Protein AF-A0A952VDZ7-F1 (afdb_monomer_lite)

Radius of gyration: 36.63 Å; chains: 1; bounding box: 72×40×92 Å

Sequence (136 aa):
MYLFIFQSIGTQELILIGIFALIFLGPRKLPEYARKIGKMMAEFRGTADEFRSTWEKEIDFEEESKALTLGSIEDEIEKPVSRETGIDENAAMETPAILPVDDERLEELRAEADRQETANREDDAVEEASDKRNWL

Structure (mmCIF, N/CA/C/O backbone):
data_AF-A0A952VDZ7-F1
#
_entry.id   AF-A0A952VDZ7-F1
#
loop_
_atom_site.group_PDB
_atom_site.id
_atom_site.type_symbol
_atom_site.label_atom_id
_atom_site.label_alt_id
_atom_site.label_comp_id
_atom_site.label_asym_id
_atom_site.label_entity_id
_atom_site.label_seq_id
_atom_site.pdbx_PDB_ins_code
_atom_site.Cartn_x
_atom_site.Cartn_y
_atom_site.Cartn_z
_atom_site.occupancy
_atom_site.B_iso_or_equiv
_atom_site.auth_seq_id
_atom_site.auth_comp_id
_atom_site.auth_asym_id
_atom_site.auth_atom_id
_atom_site.pdbx_PDB_model_num
ATOM 1 N N . MET A 1 1 ? 18.684 -27.578 -8.861 1.00 67.56 1 MET A N 1
ATOM 2 C CA . MET A 1 1 ? 19.263 -26.304 -9.344 1.00 67.56 1 MET A CA 1
ATOM 3 C C . MET A 1 1 ? 18.450 -25.079 -8.909 1.00 67.56 1 MET A C 1
ATOM 5 O O . MET A 1 1 ? 19.059 -24.136 -8.437 1.00 67.56 1 MET A O 1
ATOM 9 N N . TYR A 1 2 ? 17.109 -25.087 -8.956 1.00 69.75 2 TYR A N 1
ATOM 10 C CA . TYR A 1 2 ? 16.292 -23.911 -8.579 1.00 69.75 2 TYR A CA 1
ATOM 11 C C . TYR A 1 2 ? 16.098 -23.666 -7.070 1.00 69.75 2 TYR A C 1
ATOM 13 O O . TYR A 1 2 ? 15.776 -22.556 -6.663 1.00 69.75 2 TYR A O 1
ATOM 21 N N . LEU A 1 3 ? 16.328 -24.673 -6.226 1.00 71.25 3 LEU A N 1
ATOM 22 C CA . LEU A 1 3 ? 16.087 -24.581 -4.779 1.00 71.25 3 LEU A CA 1
ATOM 23 C C . LEU A 1 3 ? 17.107 -23.687 -4.041 1.00 71.25 3 LEU A C 1
ATOM 25 O O . LEU A 1 3 ? 16.799 -23.142 -2.987 1.00 71.25 3 LEU A O 1
ATOM 29 N N . PHE A 1 4 ? 18.289 -23.468 -4.631 1.00 67.06 4 PHE A N 1
ATOM 30 C CA . PHE A 1 4 ? 19.313 -22.571 -4.079 1.00 67.06 4 PHE A CA 1
ATOM 31 C C . PHE A 1 4 ? 18.903 -21.088 -4.165 1.00 67.06 4 PHE A C 1
ATOM 33 O O . PHE A 1 4 ? 19.300 -20.283 -3.331 1.00 67.06 4 PHE A O 1
ATOM 40 N N . ILE A 1 5 ? 18.038 -20.739 -5.124 1.00 70.06 5 ILE A N 1
ATOM 41 C CA . ILE A 1 5 ? 17.662 -19.351 -5.431 1.00 70.06 5 ILE A CA 1
ATOM 42 C C . ILE A 1 5 ? 16.851 -18.724 -4.288 1.00 70.06 5 ILE A C 1
ATOM 44 O O . ILE A 1 5 ? 17.000 -17.541 -4.021 1.00 70.06 5 ILE A O 1
ATOM 48 N N . PHE A 1 6 ? 16.028 -19.509 -3.582 1.00 69.00 6 PHE A N 1
ATOM 49 C CA . PHE A 1 6 ? 15.215 -19.014 -2.462 1.00 69.00 6 PHE A CA 1
ATOM 50 C C . PHE A 1 6 ? 15.963 -18.986 -1.119 1.00 69.00 6 PHE A C 1
ATOM 52 O O . PHE A 1 6 ? 15.672 -18.138 -0.283 1.00 69.00 6 PHE A O 1
ATOM 59 N N . GLN A 1 7 ? 16.926 -19.889 -0.901 1.00 73.31 7 GLN A N 1
ATOM 60 C CA . GLN A 1 7 ? 17.746 -19.930 0.324 1.00 73.31 7 GLN A CA 1
ATOM 61 C C . GLN A 1 7 ? 18.867 -18.882 0.323 1.00 73.31 7 GLN A C 1
ATOM 63 O O . GLN A 1 7 ? 19.340 -18.482 1.382 1.00 73.31 7 GLN A O 1
ATOM 68 N N . SER A 1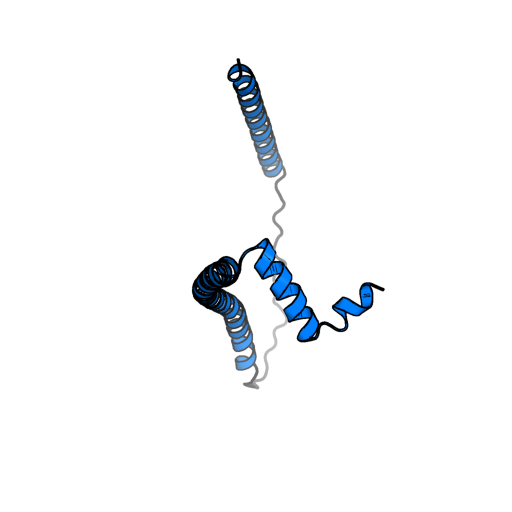 8 ? 19.268 -18.418 -0.858 1.00 72.62 8 SER A N 1
ATOM 69 C CA . SER A 1 8 ? 20.237 -17.341 -1.047 1.00 72.62 8 SER A CA 1
ATOM 70 C C . SER A 1 8 ? 19.582 -16.123 -1.696 1.00 72.62 8 SER A C 1
ATOM 72 O O . SER A 1 8 ? 20.178 -15.529 -2.583 1.00 72.62 8 SER A O 1
ATOM 74 N N . ILE A 1 9 ? 18.359 -15.744 -1.283 1.00 82.50 9 ILE A N 1
ATOM 75 C CA . ILE A 1 9 ? 17.817 -14.420 -1.633 1.00 82.50 9 ILE A CA 1
ATOM 76 C C . ILE A 1 9 ? 18.703 -13.377 -0.952 1.00 82.50 9 ILE A C 1
ATOM 78 O O . ILE A 1 9 ? 18.539 -13.026 0.216 1.00 82.50 9 ILE A O 1
ATOM 82 N N . GLY A 1 10 ? 19.706 -12.933 -1.692 1.00 88.75 10 GLY A N 1
ATOM 83 C CA . GLY A 1 10 ? 20.503 -11.775 -1.385 1.00 88.75 10 GLY A CA 1
ATOM 84 C C . GLY A 1 10 ? 19.898 -10.533 -2.023 1.00 88.75 10 GLY A C 1
ATOM 85 O O . GLY A 1 10 ? 18.863 -10.540 -2.700 1.00 88.75 10 GLY A O 1
ATOM 86 N N . THR A 1 11 ? 20.597 -9.423 -1.825 1.00 91.00 11 THR A N 1
ATOM 87 C CA . THR A 1 11 ? 20.296 -8.157 -2.497 1.00 91.00 11 THR A CA 1
ATOM 88 C C . THR A 1 11 ? 20.350 -8.290 -4.019 1.00 91.00 11 THR A C 1
ATOM 90 O O . THR A 1 11 ? 19.566 -7.643 -4.710 1.00 91.00 11 THR A O 1
ATOM 93 N N . GLN A 1 12 ? 21.226 -9.145 -4.554 1.00 90.31 12 GLN A N 1
ATOM 94 C CA . GLN A 1 12 ? 21.400 -9.331 -5.994 1.00 90.31 12 GLN A CA 1
ATOM 95 C C . GLN A 1 12 ? 20.186 -9.999 -6.655 1.00 90.31 12 GLN A C 1
ATOM 97 O O . GLN A 1 12 ? 19.721 -9.533 -7.697 1.00 90.31 12 GLN A O 1
ATOM 102 N N . GLU A 1 13 ? 19.629 -11.041 -6.043 1.00 89.38 13 GLU A N 1
ATOM 103 C CA . GLU A 1 13 ? 18.431 -11.735 -6.521 1.00 89.38 13 GLU A CA 1
ATOM 104 C C . GLU A 1 13 ? 17.208 -10.812 -6.472 1.00 89.38 13 GLU A C 1
ATOM 106 O O . GLU A 1 13 ? 16.416 -10.778 -7.417 1.00 89.38 13 GLU A O 1
ATOM 111 N N . LEU A 1 14 ? 17.084 -10.011 -5.407 1.00 91.50 14 LEU A N 1
ATOM 112 C CA . LEU A 1 14 ? 16.007 -9.030 -5.255 1.00 91.50 14 LEU A CA 1
ATOM 113 C C . LEU A 1 14 ? 16.084 -7.956 -6.350 1.00 91.50 14 LEU A C 1
ATOM 115 O O . LEU A 1 14 ? 15.064 -7.621 -6.951 1.00 91.50 14 LEU A O 1
ATOM 119 N N . ILE A 1 15 ? 17.287 -7.471 -6.682 1.00 93.56 15 ILE A N 1
ATOM 120 C CA . ILE A 1 15 ? 17.494 -6.552 -7.812 1.00 93.56 15 ILE A CA 1
ATOM 121 C C . ILE A 1 15 ? 17.092 -7.214 -9.136 1.00 93.56 15 ILE A C 1
ATOM 123 O O . ILE A 1 15 ? 16.394 -6.586 -9.931 1.00 93.56 15 ILE A O 1
ATOM 127 N N . LEU A 1 16 ? 17.480 -8.473 -9.373 1.00 93.62 16 LEU A N 1
ATOM 128 C CA . LEU A 1 16 ? 17.144 -9.193 -10.606 1.00 93.62 16 LEU A CA 1
ATOM 129 C C . LEU A 1 16 ? 15.622 -9.328 -10.782 1.00 93.62 16 LEU A C 1
ATOM 131 O O . LEU A 1 16 ? 15.079 -8.971 -11.830 1.00 93.62 16 LEU A O 1
ATOM 135 N N . ILE A 1 17 ? 14.920 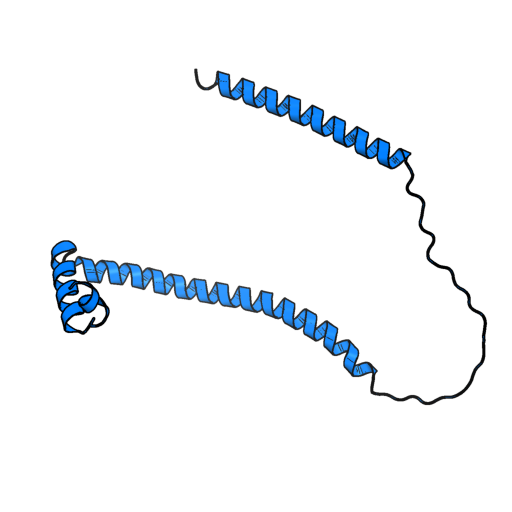-9.784 -9.742 1.00 92.50 17 ILE A N 1
ATOM 136 C CA . ILE A 1 17 ? 13.452 -9.868 -9.724 1.00 92.50 17 ILE A CA 1
ATOM 137 C C . ILE A 1 17 ? 12.811 -8.483 -9.827 1.00 92.50 17 ILE A C 1
ATOM 139 O O . ILE A 1 17 ? 11.809 -8.328 -10.523 1.00 92.50 17 ILE A O 1
ATOM 143 N N . GLY A 1 18 ? 13.412 -7.468 -9.205 1.00 93.62 18 GLY A N 1
ATOM 144 C CA . GLY A 1 18 ? 13.002 -6.076 -9.328 1.00 93.62 18 GLY A CA 1
ATOM 145 C C . GLY A 1 18 ? 13.031 -5.610 -10.779 1.00 93.62 18 GLY A C 1
ATOM 146 O O . GLY A 1 18 ? 12.040 -5.078 -11.261 1.00 93.62 18 GLY A O 1
ATOM 147 N N . ILE A 1 19 ? 14.110 -5.879 -11.516 1.00 95.62 19 ILE A N 1
ATOM 148 C CA . ILE A 1 19 ? 14.219 -5.544 -12.943 1.00 95.62 19 ILE A CA 1
ATOM 149 C C . ILE A 1 19 ? 13.138 -6.258 -13.759 1.00 95.62 19 ILE A C 1
ATOM 151 O O . ILE A 1 19 ? 12.459 -5.609 -14.555 1.00 95.62 19 ILE A O 1
ATOM 155 N N . PHE A 1 20 ? 12.916 -7.558 -13.539 1.00 95.19 20 PHE A N 1
ATOM 156 C CA . PHE A 1 20 ? 11.824 -8.275 -14.204 1.00 95.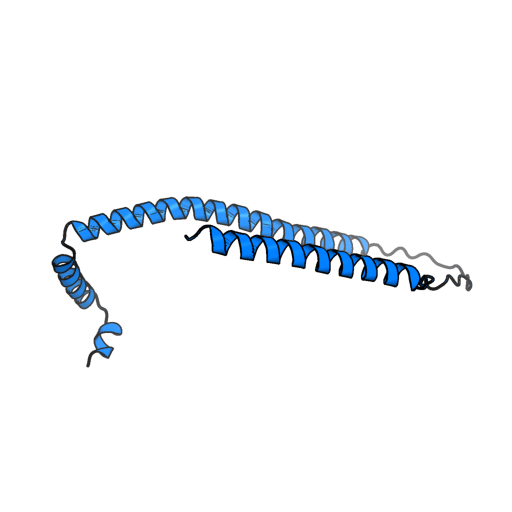19 20 PHE A CA 1
ATOM 157 C C . PHE A 1 20 ? 10.464 -7.637 -13.900 1.00 95.19 20 PHE A C 1
ATOM 159 O O . PHE A 1 20 ? 9.710 -7.326 -14.822 1.00 95.19 20 PHE A O 1
ATOM 166 N N . ALA A 1 21 ? 10.166 -7.354 -12.634 1.00 94.44 21 ALA A N 1
ATOM 167 C CA . ALA A 1 21 ? 8.927 -6.695 -12.238 1.00 94.44 21 ALA A CA 1
ATOM 168 C C . ALA A 1 21 ? 8.791 -5.291 -12.856 1.00 94.44 21 ALA A C 1
ATOM 170 O O . ALA A 1 21 ? 7.705 -4.912 -13.289 1.00 94.44 21 ALA A O 1
ATOM 171 N N . LEU A 1 22 ? 9.885 -4.532 -12.969 1.00 94.81 22 LEU A N 1
ATOM 172 C CA . LEU A 1 22 ? 9.910 -3.227 -13.633 1.00 94.81 22 LEU A CA 1
ATOM 173 C C . LEU A 1 22 ? 9.650 -3.339 -15.140 1.00 94.81 22 LEU A C 1
ATOM 175 O O . LEU A 1 22 ? 9.045 -2.431 -15.694 1.00 94.81 22 LEU A O 1
ATOM 179 N N . ILE A 1 23 ? 10.063 -4.419 -15.803 1.00 95.94 23 ILE A N 1
ATOM 180 C CA . ILE A 1 23 ? 9.788 -4.637 -17.232 1.00 95.94 23 ILE A CA 1
ATOM 181 C C . ILE A 1 23 ? 8.331 -5.061 -17.446 1.00 95.94 23 ILE A C 1
ATOM 183 O O . ILE A 1 23 ? 7.643 -4.484 -18.284 1.00 95.94 23 ILE A O 1
ATOM 187 N N . PHE A 1 24 ? 7.848 -6.040 -16.679 1.00 95.75 24 PHE A N 1
ATOM 188 C CA . PHE A 1 24 ? 6.489 -6.568 -16.828 1.00 95.75 24 PHE A CA 1
ATOM 189 C C . PHE A 1 24 ? 5.419 -5.577 -16.363 1.00 95.75 24 PHE A C 1
ATOM 191 O O . PHE A 1 24 ? 4.415 -5.369 -17.043 1.00 95.75 24 PHE A O 1
ATOM 198 N N . LEU A 1 25 ? 5.620 -4.964 -15.195 1.00 94.12 25 LEU A N 1
ATOM 199 C CA . LEU A 1 25 ? 4.656 -4.041 -14.605 1.00 94.12 25 LEU A CA 1
ATOM 200 C C . LEU A 1 25 ? 4.918 -2.596 -15.043 1.00 94.12 25 LEU A C 1
ATOM 202 O O . LEU A 1 25 ? 3.975 -1.844 -15.286 1.00 94.12 25 LEU A O 1
ATOM 206 N N . GLY A 1 26 ? 6.186 -2.206 -15.174 1.00 94.50 26 GLY A N 1
ATOM 207 C CA . GLY A 1 26 ? 6.611 -0.844 -15.501 1.00 94.50 26 GLY A CA 1
ATOM 208 C C . GLY A 1 26 ? 7.193 -0.096 -14.288 1.00 94.50 26 GLY A C 1
ATOM 209 O O . GLY A 1 26 ? 6.617 -0.158 -13.195 1.00 94.50 26 GLY A O 1
ATOM 210 N N . PRO A 1 27 ? 8.254 0.723 -14.462 1.00 93.62 27 PRO A N 1
ATOM 211 C CA . PRO A 1 27 ? 8.898 1.468 -13.372 1.00 93.62 27 PRO A CA 1
ATOM 212 C C . PRO A 1 27 ? 8.017 2.529 -12.724 1.00 93.62 27 PRO A C 1
ATOM 214 O O . PRO A 1 27 ? 8.249 2.919 -11.585 1.00 93.62 27 PRO A O 1
ATOM 217 N N . ARG A 1 28 ? 6.981 2.988 -13.430 1.00 94.38 28 ARG A N 1
ATOM 218 C CA . ARG A 1 28 ? 6.001 3.933 -12.883 1.00 94.38 28 ARG A CA 1
ATOM 219 C C . ARG A 1 28 ? 4.887 3.225 -12.117 1.00 94.38 28 ARG A C 1
ATOM 221 O O . ARG A 1 28 ? 4.366 3.790 -11.164 1.00 94.38 28 ARG A O 1
ATOM 228 N N . LYS A 1 29 ? 4.552 1.988 -12.500 1.00 94.19 29 LYS A N 1
ATOM 229 C CA . LYS A 1 29 ? 3.424 1.256 -11.922 1.00 94.19 29 LYS A CA 1
ATOM 230 C C . LYS A 1 29 ? 3.758 0.646 -10.566 1.00 94.19 29 LYS A C 1
ATOM 232 O O . LYS A 1 29 ? 2.949 0.759 -9.656 1.00 94.19 29 LYS A O 1
ATOM 237 N N . LEU A 1 30 ? 4.947 0.059 -10.395 1.00 93.75 30 LEU A N 1
ATOM 238 C CA . LEU A 1 30 ? 5.392 -0.475 -9.097 1.00 93.75 30 LEU A CA 1
ATOM 239 C C . LEU A 1 30 ? 5.239 0.531 -7.933 1.00 93.75 30 LEU A C 1
ATOM 241 O O . LEU A 1 30 ? 4.558 0.200 -6.960 1.00 93.75 30 LEU A O 1
ATOM 245 N N . PRO A 1 31 ? 5.785 1.763 -8.011 1.00 92.06 31 PRO A N 1
ATOM 246 C CA . PRO A 1 31 ? 5.625 2.745 -6.940 1.00 92.06 31 PRO A CA 1
ATOM 247 C C . PRO A 1 31 ? 4.183 3.248 -6.811 1.00 92.06 31 PRO A C 1
ATOM 249 O O . PRO A 1 31 ? 3.750 3.580 -5.711 1.00 92.06 31 PRO A O 1
ATOM 252 N N . GLU A 1 32 ? 3.415 3.292 -7.900 1.00 94.69 32 GLU A N 1
ATOM 253 C CA . GLU A 1 32 ? 1.998 3.654 -7.853 1.00 94.69 32 GLU A CA 1
ATOM 254 C C . GLU A 1 32 ? 1.171 2.619 -7.072 1.00 94.69 32 GLU A C 1
ATOM 256 O O . GLU A 1 32 ? 0.398 2.992 -6.188 1.00 94.69 32 GLU A O 1
ATOM 261 N N . TYR A 1 33 ? 1.368 1.322 -7.336 1.00 94.69 33 TYR A N 1
ATOM 262 C CA . TYR A 1 33 ? 0.722 0.241 -6.587 1.00 94.69 33 TYR A CA 1
ATOM 263 C C . TYR A 1 33 ? 1.183 0.209 -5.130 1.00 94.69 33 TYR A C 1
ATOM 265 O O . TYR A 1 33 ? 0.346 0.096 -4.239 1.00 94.69 33 TYR A O 1
ATOM 273 N N . ALA A 1 34 ? 2.481 0.395 -4.869 1.00 95.00 34 ALA A N 1
ATOM 274 C CA . ALA A 1 34 ? 2.999 0.484 -3.507 1.00 95.00 34 ALA A CA 1
ATOM 275 C C . ALA A 1 34 ? 2.368 1.650 -2.727 1.00 95.00 34 ALA A C 1
ATOM 277 O O . ALA A 1 34 ? 1.993 1.476 -1.573 1.00 95.00 34 ALA A O 1
ATOM 278 N N . ARG A 1 35 ? 2.173 2.819 -3.356 1.00 96.12 35 ARG A N 1
ATOM 279 C CA . ARG A 1 35 ? 1.465 3.954 -2.735 1.00 96.12 35 ARG A CA 1
ATOM 280 C C . ARG A 1 35 ? 0.001 3.636 -2.434 1.00 96.12 35 ARG A C 1
ATOM 282 O O . ARG A 1 35 ? -0.480 4.012 -1.370 1.00 96.12 35 ARG A O 1
ATOM 289 N N . LYS A 1 36 ? -0.701 2.945 -3.338 1.00 96.44 36 LYS A N 1
ATOM 290 C CA . LYS A 1 36 ? -2.099 2.520 -3.132 1.00 96.44 36 LYS A CA 1
ATOM 291 C C . LYS A 1 36 ? -2.218 1.534 -1.969 1.00 96.44 36 LYS A C 1
ATOM 293 O O . LYS A 1 36 ? -3.029 1.754 -1.076 1.00 96.44 36 LYS A O 1
ATOM 298 N N . ILE A 1 37 ? -1.367 0.507 -1.947 1.00 96.81 37 ILE A N 1
ATOM 299 C CA . ILE A 1 37 ? -1.304 -0.471 -0.852 1.00 96.81 37 ILE A CA 1
ATOM 300 C C . ILE A 1 37 ? -0.914 0.222 0.454 1.00 96.81 37 ILE A C 1
ATOM 302 O O . ILE A 1 37 ? -1.535 -0.024 1.476 1.00 96.81 37 ILE A O 1
ATOM 306 N N . GLY A 1 38 ? 0.063 1.131 0.428 1.00 95.88 38 GLY A N 1
ATOM 307 C CA . GLY A 1 38 ? 0.490 1.885 1.605 1.00 95.88 38 GLY A CA 1
ATOM 308 C C . GLY A 1 38 ? -0.618 2.766 2.178 1.00 95.88 38 GLY A C 1
ATOM 309 O O . GLY A 1 38 ? -0.807 2.789 3.390 1.00 95.88 38 GLY A O 1
ATOM 310 N N . LYS A 1 39 ? -1.396 3.436 1.320 1.00 96.19 39 LYS A N 1
ATOM 311 C CA . LYS A 1 39 ? -2.570 4.206 1.746 1.00 96.19 39 LYS A CA 1
ATOM 312 C C . LYS A 1 39 ? -3.631 3.301 2.379 1.00 96.19 39 LYS A C 1
ATOM 314 O O . LYS A 1 39 ? -4.087 3.598 3.476 1.00 96.19 39 LYS A O 1
ATOM 319 N N . MET A 1 40 ? -3.946 2.173 1.738 1.00 96.62 40 MET A N 1
ATOM 320 C CA . MET A 1 40 ? -4.869 1.175 2.289 1.00 96.62 40 MET A CA 1
ATOM 321 C C . MET A 1 40 ? -4.379 0.636 3.638 1.00 96.62 40 MET A C 1
ATOM 323 O O . MET A 1 40 ? -5.168 0.489 4.560 1.00 96.62 40 MET A O 1
ATOM 327 N N . MET A 1 41 ? -3.075 0.392 3.783 1.00 96.56 41 MET A N 1
ATOM 328 C CA . MET A 1 41 ? -2.486 -0.092 5.031 1.00 96.56 41 MET A CA 1
ATOM 329 C C . MET A 1 41 ? -2.516 0.968 6.138 1.00 96.56 41 MET A C 1
ATOM 331 O O . MET A 1 41 ? -2.695 0.624 7.301 1.00 96.56 41 MET A O 1
ATOM 335 N N . ALA A 1 42 ? -2.355 2.248 5.792 1.00 95.44 42 ALA A N 1
ATOM 336 C CA . ALA A 1 42 ? -2.455 3.358 6.736 1.00 95.44 42 ALA A CA 1
ATOM 337 C C . ALA A 1 42 ? -3.892 3.544 7.246 1.00 95.44 42 ALA A C 1
ATOM 339 O O . ALA A 1 42 ? -4.098 3.697 8.447 1.00 95.44 42 ALA A O 1
ATOM 340 N N . GLU A 1 43 ? -4.879 3.473 6.351 1.00 95.06 43 GLU A N 1
ATOM 341 C CA . GLU A 1 43 ? -6.303 3.508 6.710 1.00 95.06 43 GLU A CA 1
ATOM 342 C C . GLU A 1 43 ? -6.686 2.272 7.539 1.00 95.06 43 GLU A C 1
ATOM 344 O O . GLU A 1 43 ? -7.265 2.404 8.614 1.00 95.06 43 GLU A O 1
ATOM 349 N N . PHE A 1 44 ? -6.249 1.081 7.114 1.00 96.25 44 PHE A N 1
ATOM 350 C CA . PHE A 1 44 ? -6.455 -0.164 7.852 1.00 96.25 44 PHE A CA 1
ATOM 351 C C . PHE A 1 44 ? -5.818 -0.131 9.241 1.00 96.25 44 PHE A C 1
ATOM 353 O O . PHE A 1 44 ? -6.404 -0.657 10.176 1.00 96.25 44 PHE A O 1
ATOM 360 N N . ARG A 1 45 ? -4.640 0.486 9.410 1.00 94.38 45 ARG A N 1
ATOM 361 C CA . ARG A 1 45 ? -3.990 0.629 10.721 1.00 94.38 45 ARG A CA 1
ATOM 362 C C . ARG A 1 45 ? -4.873 1.407 11.696 1.00 94.38 45 ARG A C 1
ATOM 364 O O . ARG A 1 45 ? -5.031 0.951 12.820 1.00 94.38 45 ARG A O 1
ATOM 371 N N . GLY A 1 46 ? -5.459 2.523 11.256 1.00 93.75 46 GLY A N 1
ATOM 372 C CA . GLY A 1 46 ? -6.363 3.328 12.081 1.00 93.75 46 GLY A CA 1
ATOM 373 C C . GLY A 1 46 ? -7.595 2.538 12.522 1.00 93.75 46 GLY A C 1
ATOM 374 O O . GLY A 1 46 ? -7.872 2.442 13.713 1.00 93.75 46 GLY A O 1
ATOM 375 N N . THR A 1 47 ? -8.270 1.874 11.581 1.00 93.50 47 THR A N 1
ATOM 376 C CA . THR A 1 47 ? -9.428 1.026 11.905 1.00 93.50 47 THR A CA 1
ATOM 377 C C . THR A 1 47 ? -9.031 -0.187 12.758 1.00 93.50 47 THR A C 1
ATOM 379 O O . THR A 1 47 ? -9.753 -0.574 13.668 1.00 93.50 47 THR A O 1
ATOM 382 N N . ALA A 1 48 ? -7.859 -0.782 12.517 1.00 92.19 48 ALA A N 1
ATOM 383 C CA . ALA A 1 48 ? -7.333 -1.885 13.319 1.00 92.19 48 ALA A CA 1
ATOM 384 C C . ALA A 1 48 ? -7.046 -1.473 14.767 1.00 92.19 48 ALA A C 1
ATOM 386 O O . ALA A 1 48 ? -7.223 -2.290 15.667 1.00 92.19 48 ALA A O 1
ATOM 387 N N . ASP A 1 49 ? -6.615 -0.234 15.005 1.00 91.75 49 ASP A N 1
ATOM 388 C CA . ASP A 1 49 ? -6.391 0.285 16.355 1.00 91.75 49 ASP A CA 1
ATOM 389 C C . ASP A 1 49 ? -7.728 0.535 17.088 1.00 91.75 49 ASP A C 1
ATOM 391 O O . ASP A 1 49 ? -7.836 0.232 18.277 1.00 91.75 49 ASP A O 1
ATOM 395 N N . GLU A 1 50 ? -8.781 0.960 16.382 1.00 88.19 50 GLU A N 1
ATOM 396 C CA . GLU A 1 50 ? -10.151 1.012 16.925 1.00 88.19 50 GLU A CA 1
ATOM 397 C C . GLU A 1 50 ? -10.691 -0.388 17.255 1.00 88.19 50 GLU A C 1
ATOM 399 O O . GLU A 1 50 ? -11.221 -0.597 18.347 1.00 88.19 50 GLU A O 1
ATOM 404 N N . PHE A 1 51 ? -10.493 -1.372 16.367 1.00 89.31 51 PHE A N 1
ATOM 405 C CA . PHE A 1 51 ? -10.860 -2.765 16.639 1.00 89.31 51 PHE A CA 1
ATOM 406 C C . PHE A 1 51 ? -10.124 -3.311 17.861 1.00 89.31 51 PHE A C 1
ATOM 408 O O . PHE A 1 51 ? -10.766 -3.897 18.725 1.00 89.31 51 PHE A O 1
ATOM 415 N N . ARG A 1 52 ? -8.810 -3.074 17.983 1.00 87.56 52 ARG A N 1
ATOM 416 C CA . ARG A 1 52 ? -8.056 -3.445 19.190 1.00 87.56 52 ARG A CA 1
ATOM 417 C C . ARG A 1 52 ? -8.647 -2.806 20.439 1.00 87.56 52 ARG A C 1
ATOM 419 O O . ARG A 1 52 ? -8.828 -3.509 21.417 1.00 87.56 52 ARG A O 1
ATOM 426 N N . SER A 1 53 ? -9.005 -1.521 20.403 1.00 86.38 53 SER A N 1
ATOM 427 C CA . SER A 1 53 ? -9.608 -0.851 21.563 1.00 86.38 53 SER A CA 1
ATOM 428 C C . SER A 1 53 ? -10.955 -1.453 21.967 1.00 86.38 53 SER A C 1
ATOM 430 O O . SER A 1 53 ? -11.239 -1.539 23.158 1.00 86.38 53 SER A O 1
ATOM 432 N N . THR A 1 54 ? -11.789 -1.851 21.007 1.00 84.38 54 THR A N 1
ATOM 433 C CA . THR A 1 54 ? -13.067 -2.519 21.293 1.00 84.38 54 THR A CA 1
ATOM 434 C C . THR A 1 54 ? -12.852 -3.932 21.825 1.00 84.38 54 THR A C 1
ATOM 436 O O . THR A 1 54 ? -13.517 -4.331 22.770 1.00 84.38 54 THR A O 1
ATOM 439 N N . TRP A 1 55 ? -11.896 -4.670 21.262 1.00 81.94 55 TRP A N 1
ATOM 440 C CA . TRP A 1 55 ? -11.572 -6.025 21.709 1.00 81.94 55 TRP A CA 1
ATOM 441 C C . TRP A 1 55 ? -10.951 -6.033 23.106 1.00 81.94 55 TRP A C 1
ATOM 443 O O . TRP A 1 55 ? -11.322 -6.866 23.917 1.00 81.94 55 TRP A O 1
ATOM 453 N N . GLU A 1 56 ? -10.052 -5.093 23.405 1.00 77.94 56 GLU A N 1
ATOM 454 C CA . GLU A 1 56 ? -9.469 -4.934 24.740 1.00 77.94 56 GLU A CA 1
ATOM 455 C C . GLU A 1 56 ? -10.552 -4.588 25.762 1.00 77.94 56 GLU A C 1
ATOM 457 O O . GLU A 1 56 ? -10.582 -5.190 26.820 1.00 77.94 56 GLU A O 1
ATOM 462 N N . LYS A 1 57 ? -11.494 -3.693 25.427 1.00 74.75 57 LYS A N 1
ATOM 463 C CA . LYS A 1 57 ? -12.632 -3.385 26.308 1.00 74.75 57 LYS A CA 1
ATOM 464 C C . LYS A 1 57 ? -13.480 -4.622 26.595 1.00 74.75 57 LYS A C 1
ATOM 466 O O . LYS A 1 57 ? -13.837 -4.839 27.741 1.00 74.75 57 LYS A O 1
ATOM 471 N N . GLU A 1 58 ? -13.788 -5.431 25.583 1.00 62.88 58 GLU A N 1
ATOM 472 C 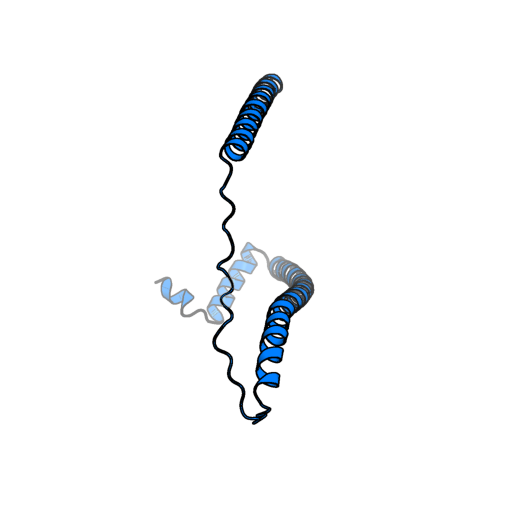CA . GLU A 1 58 ? -14.613 -6.634 25.758 1.00 62.88 58 GLU A CA 1
ATOM 473 C C . GLU A 1 58 ? -13.887 -7.740 26.547 1.00 62.88 58 GLU A C 1
ATOM 475 O O . GLU A 1 58 ? -14.502 -8.427 27.358 1.00 62.88 58 GLU A O 1
ATOM 480 N N . ILE A 1 59 ? -12.574 -7.894 26.347 1.00 67.31 59 ILE A N 1
ATOM 481 C CA . ILE A 1 59 ? -11.747 -8.858 27.091 1.00 67.31 59 ILE A CA 1
ATOM 482 C C . ILE A 1 59 ? -11.529 -8.385 28.538 1.00 67.31 59 ILE A C 1
ATOM 484 O O . ILE A 1 59 ? -11.590 -9.202 29.454 1.00 67.31 59 ILE A O 1
ATOM 488 N N . ASP A 1 60 ? -11.352 -7.081 28.763 1.00 59.56 60 ASP A N 1
ATOM 489 C CA . ASP A 1 60 ? -11.246 -6.487 30.102 1.00 59.56 60 ASP A CA 1
ATOM 490 C C . ASP A 1 60 ? -12.567 -6.638 30.879 1.00 59.56 60 ASP A C 1
ATOM 492 O O . ASP A 1 60 ? -12.542 -6.919 32.067 1.00 59.56 60 ASP A O 1
ATOM 496 N N . PHE A 1 61 ? -13.740 -6.624 30.227 1.00 56.16 61 PHE A N 1
ATOM 497 C CA . PHE A 1 61 ? -15.001 -6.993 30.896 1.00 56.16 61 PHE A CA 1
ATOM 498 C C . PHE A 1 61 ? -15.047 -8.474 31.335 1.00 56.16 61 PHE A C 1
ATOM 500 O O . PHE A 1 61 ? -15.638 -8.792 32.375 1.00 56.16 61 PHE A O 1
ATOM 507 N N . GLU A 1 62 ? -14.414 -9.398 30.605 1.00 58.19 62 GLU A N 1
ATOM 508 C CA . GLU A 1 62 ? -14.264 -10.798 31.044 1.00 58.19 62 GLU A CA 1
ATOM 509 C C . GLU A 1 62 ? -13.229 -10.967 32.170 1.00 58.19 62 GLU A C 1
ATOM 511 O O . GLU A 1 62 ? -13.355 -11.887 32.984 1.00 58.19 62 GLU A O 1
ATOM 516 N N . GLU A 1 63 ? -12.210 -10.106 32.236 1.00 57.66 63 GLU A N 1
ATOM 517 C CA . GLU A 1 63 ? -11.179 -10.137 33.280 1.00 57.66 63 GLU A CA 1
ATOM 518 C C . GLU A 1 63 ? -11.632 -9.404 34.557 1.00 57.66 63 GLU A C 1
ATOM 520 O O . GLU A 1 63 ? -11.472 -9.940 35.655 1.00 57.66 63 GLU A O 1
ATOM 525 N N . GLU A 1 64 ? -12.314 -8.261 34.439 1.00 54.53 64 GLU A N 1
ATOM 526 C CA . GLU A 1 64 ? -12.910 -7.495 35.541 1.00 54.53 64 GLU A CA 1
ATOM 527 C C . GLU A 1 64 ? -14.075 -8.260 36.188 1.00 54.53 64 GLU A C 1
ATOM 529 O O . GLU A 1 64 ? -14.166 -8.322 37.414 1.00 54.53 64 GLU A O 1
ATOM 534 N N . SER A 1 65 ? -14.920 -8.950 35.411 1.00 56.31 65 SER A N 1
ATOM 535 C CA . SER A 1 65 ? -15.965 -9.821 35.981 1.00 56.31 65 SER A CA 1
ATOM 536 C C . SER A 1 65 ? -15.384 -10.999 36.774 1.00 56.31 65 SER A C 1
ATOM 538 O O . SER A 1 65 ? -15.956 -11.401 37.792 1.00 56.31 65 SER A O 1
ATOM 540 N N . LYS A 1 66 ? -14.209 -11.513 36.389 1.00 58.50 66 LYS A N 1
ATOM 541 C CA . LYS A 1 66 ? -13.472 -12.513 37.177 1.00 58.50 66 LYS A CA 1
ATOM 542 C C . LYS A 1 66 ? -12.794 -11.885 38.394 1.00 58.50 66 LYS A C 1
ATOM 544 O O . LYS A 1 66 ? -12.900 -12.449 39.479 1.00 58.50 66 LYS A O 1
ATOM 549 N N . ALA A 1 67 ? -12.172 -10.716 38.265 1.00 57.72 67 ALA A N 1
ATOM 550 C CA . ALA A 1 67 ? -11.516 -10.022 39.374 1.00 57.72 67 ALA A CA 1
ATOM 551 C C . ALA A 1 67 ? -12.509 -9.572 40.462 1.00 57.72 67 ALA A C 1
ATOM 553 O O . ALA A 1 67 ? -12.212 -9.700 41.647 1.00 57.72 67 ALA A O 1
ATOM 554 N N . LEU A 1 68 ? -13.713 -9.130 40.087 1.00 58.28 68 LEU A N 1
ATOM 555 C CA . LEU A 1 68 ? -14.788 -8.788 41.025 1.00 58.28 68 LEU A CA 1
ATOM 556 C C . LEU A 1 68 ? -15.394 -10.030 41.702 1.00 58.28 68 LEU A C 1
ATOM 558 O O . LEU A 1 68 ? -15.795 -9.960 42.864 1.00 58.28 68 LEU A O 1
ATOM 562 N N . THR A 1 69 ? -15.415 -11.176 41.012 1.00 56.47 69 THR A N 1
ATOM 563 C CA . THR A 1 69 ? -15.902 -12.451 41.573 1.00 56.47 69 THR A CA 1
ATOM 564 C C . THR A 1 69 ? -14.866 -13.119 42.492 1.00 56.47 69 THR A C 1
ATOM 566 O O . THR A 1 69 ? -15.247 -13.747 43.476 1.00 56.47 69 THR A O 1
ATOM 569 N N . LEU A 1 70 ? -13.564 -12.964 42.218 1.00 58.12 70 LEU A N 1
ATOM 570 C CA . LEU A 1 70 ? -12.474 -13.482 43.060 1.00 58.12 70 LEU A CA 1
ATOM 571 C C . LEU A 1 70 ? -12.116 -12.547 44.228 1.00 58.12 70 LEU A C 1
ATOM 573 O O . LEU A 1 70 ? -11.821 -13.022 45.318 1.00 58.12 70 LEU A O 1
ATOM 577 N N . GLY A 1 71 ? -12.197 -11.226 44.047 1.00 54.66 71 GLY A N 1
ATOM 578 C CA . GLY A 1 71 ? -11.848 -10.254 45.089 1.00 54.66 71 GLY A CA 1
ATOM 579 C C . GLY A 1 71 ? -12.785 -10.248 46.302 1.00 54.66 71 GLY A C 1
ATOM 580 O O . GLY A 1 71 ? -12.367 -9.848 47.381 1.00 54.66 71 GLY A O 1
ATOM 581 N N . SER A 1 72 ? -14.029 -10.725 46.163 1.00 54.19 72 SER A N 1
ATOM 582 C CA . SER A 1 72 ? -14.979 -10.795 47.289 1.00 54.19 72 SER A CA 1
ATOM 583 C C . SER A 1 72 ? -14.804 -12.021 48.193 1.00 54.19 72 SER A C 1
ATOM 585 O O . SER A 1 72 ? -15.416 -12.058 49.255 1.00 54.19 72 SER A O 1
ATOM 587 N N . ILE A 1 73 ? -14.014 -13.031 47.803 1.00 59.62 73 ILE A N 1
ATOM 588 C CA . ILE A 1 73 ? -13.884 -14.279 48.581 1.00 59.62 73 ILE A CA 1
ATOM 589 C C . ILE A 1 73 ? -12.672 -14.228 49.528 1.00 59.62 73 ILE A C 1
ATOM 591 O O . ILE A 1 73 ? -12.730 -14.782 50.625 1.00 59.62 73 ILE A O 1
ATOM 595 N N . GLU A 1 74 ? -11.603 -13.519 49.162 1.00 57.31 74 GLU A N 1
ATOM 596 C CA . GLU A 1 74 ? -10.376 -13.459 49.968 1.00 57.31 74 GLU A CA 1
ATOM 597 C C . GLU A 1 74 ? -10.465 -12.511 51.185 1.00 57.31 74 GLU A C 1
ATOM 599 O O . GLU A 1 74 ? -9.842 -12.787 52.211 1.00 57.31 74 GLU A O 1
ATOM 604 N N . ASP A 1 75 ? -11.265 -11.437 51.128 1.00 54.00 75 ASP A N 1
ATOM 605 C CA . ASP A 1 75 ? -11.336 -10.425 52.204 1.00 54.00 75 ASP A CA 1
ATOM 606 C C . ASP A 1 75 ? -12.163 -10.863 53.437 1.00 54.00 75 ASP A C 1
ATOM 608 O O . ASP A 1 75 ? -12.091 -10.230 54.496 1.00 54.00 75 ASP A O 1
ATOM 612 N N . GLU A 1 76 ? -12.926 -11.961 53.353 1.00 55.69 76 GLU A N 1
ATOM 613 C CA . GLU A 1 76 ? -13.786 -12.437 54.453 1.00 55.69 76 GLU A CA 1
ATOM 614 C C . GLU A 1 76 ? -13.152 -13.564 55.301 1.00 55.69 76 GLU A C 1
ATOM 616 O O . GLU A 1 76 ? -13.655 -13.897 56.375 1.00 55.69 76 GLU A O 1
ATOM 621 N N . ILE A 1 77 ? -11.997 -14.113 54.896 1.00 55.81 77 ILE A N 1
ATOM 622 C CA . ILE A 1 77 ? -11.361 -15.255 55.586 1.00 55.81 77 ILE A CA 1
ATOM 623 C C . ILE A 1 77 ? -10.441 -14.822 56.755 1.00 55.81 77 ILE A C 1
ATOM 625 O O . ILE A 1 77 ? -10.119 -15.634 57.624 1.00 55.81 77 ILE A O 1
ATOM 629 N N . GLU A 1 78 ? -10.055 -13.546 56.874 1.00 52.47 78 GLU A N 1
ATOM 630 C CA . GLU A 1 78 ? -8.964 -13.140 57.784 1.00 52.47 78 GLU A CA 1
ATOM 631 C C . GLU A 1 78 ? -9.368 -12.610 59.181 1.00 52.47 78 GLU A C 1
ATOM 633 O O . GLU A 1 78 ? -8.525 -12.087 59.915 1.00 52.47 78 GLU A O 1
ATOM 638 N N . LYS A 1 79 ? -10.624 -12.763 59.629 1.00 45.91 79 LYS A N 1
ATOM 639 C CA . LYS A 1 79 ? -11.012 -12.385 61.009 1.00 45.91 79 LYS A CA 1
ATOM 640 C C . LYS A 1 79 ? -11.436 -13.585 61.859 1.00 45.91 79 LYS A C 1
ATOM 642 O O . LYS A 1 79 ? -12.610 -13.951 61.859 1.00 45.91 79 LYS A O 1
ATOM 647 N N . PRO A 1 80 ? -10.523 -14.167 62.662 1.00 47.84 80 PRO A N 1
ATOM 648 C CA . PRO A 1 80 ? -10.881 -15.223 63.598 1.00 47.84 80 PRO A CA 1
ATOM 649 C C . PRO A 1 80 ? -11.680 -14.641 64.773 1.00 47.84 80 PRO A C 1
ATOM 651 O O . PRO A 1 80 ? -11.121 -14.019 65.678 1.00 47.84 80 PRO A O 1
ATOM 654 N N . VAL A 1 81 ? -12.996 -14.865 64.791 1.00 46.16 81 VAL A N 1
ATOM 655 C CA . VAL A 1 81 ? -13.821 -14.689 65.994 1.00 46.16 81 VAL A CA 1
ATOM 656 C C . VAL A 1 81 ? -13.989 -16.047 66.666 1.00 46.16 81 VAL A C 1
ATOM 658 O O . VAL A 1 81 ? -14.848 -16.850 66.316 1.00 46.16 81 VAL A O 1
ATOM 661 N N . SER A 1 82 ? -13.148 -16.287 67.670 1.00 52.25 82 SER A N 1
ATOM 662 C CA . SER A 1 82 ? -13.417 -17.266 68.720 1.00 52.25 82 SER A CA 1
ATOM 663 C C . SER A 1 82 ? -14.607 -16.802 69.560 1.00 52.25 82 SER A C 1
ATOM 665 O O . SER A 1 82 ? -14.507 -15.772 70.233 1.00 52.25 82 SER A O 1
ATOM 667 N N . ARG A 1 83 ? -15.696 -17.580 69.588 1.00 40.12 83 ARG A N 1
ATOM 668 C CA . ARG A 1 83 ? -16.595 -17.649 70.752 1.00 40.12 83 ARG A CA 1
ATOM 669 C C . ARG A 1 83 ? -17.458 -18.918 70.745 1.00 40.12 83 ARG A C 1
ATOM 671 O O . ARG A 1 83 ? -18.413 -19.055 69.997 1.00 40.12 83 ARG A O 1
ATOM 678 N N . GLU A 1 84 ? -16.994 -19.846 71.571 1.00 45.75 84 GLU A N 1
ATOM 679 C CA . GLU A 1 84 ? -17.690 -20.839 72.394 1.00 45.75 84 GLU A CA 1
ATOM 680 C C . GLU A 1 84 ? -19.216 -21.087 72.277 1.00 45.75 84 GLU A C 1
ATOM 682 O O . GLU A 1 84 ? -20.044 -20.193 72.412 1.00 45.75 84 GLU A O 1
ATOM 687 N N . THR A 1 85 ? -19.523 -22.396 72.293 1.00 38.06 85 THR A N 1
ATOM 688 C CA . THR A 1 85 ? -20.640 -23.082 72.984 1.00 38.06 85 THR A CA 1
ATOM 689 C C . THR A 1 85 ? -22.075 -22.890 72.492 1.00 38.06 85 THR A C 1
ATOM 691 O O . THR A 1 85 ? -22.645 -21.812 72.580 1.00 38.06 85 THR A O 1
ATOM 694 N N . GLY A 1 86 ? -22.724 -24.009 72.158 1.00 34.94 86 GLY A N 1
ATOM 695 C CA . GLY A 1 86 ? -24.182 -24.095 72.114 1.00 34.94 86 GLY A CA 1
ATOM 696 C C . GLY A 1 86 ? -24.667 -25.282 71.296 1.00 34.94 86 GLY A C 1
ATOM 697 O O . GLY A 1 86 ? -24.551 -25.286 70.082 1.00 34.94 86 GLY A O 1
ATOM 698 N N . ILE A 1 87 ? -25.171 -26.294 71.986 1.00 45.62 87 ILE A N 1
ATOM 699 C CA . ILE A 1 87 ? -25.808 -27.500 71.453 1.00 45.62 87 ILE A CA 1
ATOM 700 C C . ILE A 1 87 ? -27.136 -27.101 70.788 1.00 45.62 87 ILE A C 1
ATOM 702 O O . ILE A 1 87 ? -27.906 -26.405 71.440 1.00 45.62 87 ILE A O 1
ATOM 706 N N . ASP A 1 88 ? -27.437 -27.577 69.575 1.00 38.66 88 ASP A N 1
ATOM 707 C CA . ASP A 1 88 ? -28.718 -28.267 69.358 1.00 38.66 88 ASP A CA 1
ATOM 708 C C . ASP A 1 88 ? -28.686 -29.188 68.129 1.00 38.66 88 ASP A C 1
ATOM 710 O O . ASP A 1 88 ? -28.486 -28.785 66.983 1.00 38.66 88 ASP A O 1
ATOM 714 N N . GLU A 1 89 ? -28.862 -30.467 68.423 1.00 53.19 89 GLU A N 1
ATOM 715 C CA . GLU A 1 89 ? -29.030 -31.577 67.504 1.00 53.19 89 GLU A CA 1
ATOM 716 C C . GLU A 1 89 ? -30.529 -31.656 67.207 1.00 53.19 89 GLU A C 1
ATOM 718 O O . GLU A 1 89 ? -31.227 -32.336 67.941 1.00 53.19 89 GLU A O 1
ATOM 723 N N . ASN A 1 90 ? -31.050 -30.904 66.226 1.00 51.91 90 ASN A N 1
ATOM 724 C CA . ASN A 1 90 ? -32.339 -31.148 65.545 1.00 51.91 90 ASN A CA 1
ATOM 725 C C . ASN A 1 90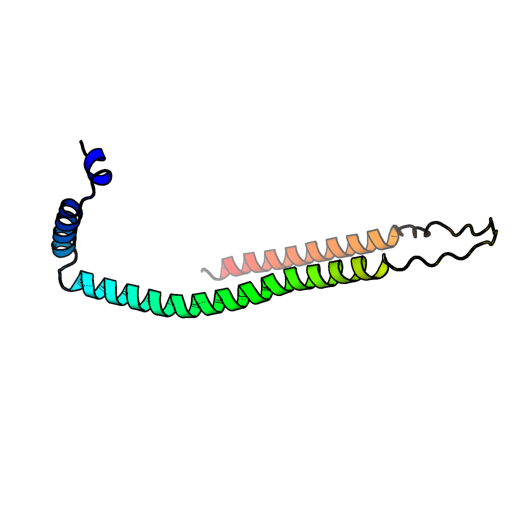 ? -32.703 -29.983 64.603 1.00 51.91 90 ASN A C 1
ATOM 727 O O . ASN A 1 90 ? -33.324 -29.007 65.011 1.00 51.91 90 ASN A O 1
ATOM 731 N N . ALA A 1 91 ? -32.388 -30.112 63.314 1.00 45.69 91 ALA A N 1
ATOM 732 C CA . ALA A 1 91 ? -33.094 -29.392 62.251 1.00 45.69 91 ALA A CA 1
ATOM 733 C C . ALA A 1 91 ? -32.934 -30.159 60.934 1.00 45.69 91 ALA A C 1
ATOM 735 O O . ALA A 1 91 ? -32.171 -29.787 60.045 1.00 45.69 91 ALA A O 1
ATOM 736 N N . ALA A 1 92 ? -33.641 -31.284 60.834 1.00 54.66 92 ALA A N 1
ATOM 737 C CA . ALA A 1 92 ? -33.936 -31.890 59.547 1.00 54.66 92 ALA A CA 1
ATOM 738 C C . ALA A 1 92 ? -34.734 -30.884 58.705 1.00 54.66 92 ALA A C 1
ATOM 740 O O . ALA A 1 92 ? -35.829 -30.498 59.104 1.00 54.66 92 ALA A O 1
ATOM 741 N N . MET A 1 93 ? -34.202 -30.471 57.554 1.00 51.56 93 MET A N 1
ATOM 742 C CA . MET A 1 9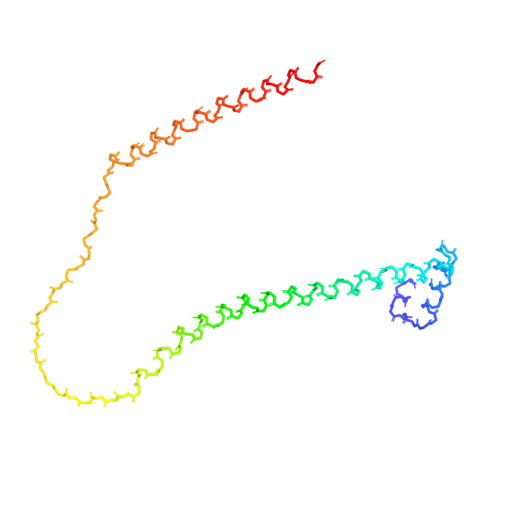3 ? -34.975 -29.786 56.516 1.00 51.56 93 MET A CA 1
ATOM 743 C C . MET A 1 93 ? -34.594 -30.338 55.138 1.00 51.56 93 MET A C 1
ATOM 745 O O . MET A 1 93 ? -33.619 -29.942 54.511 1.00 51.56 93 MET A O 1
ATOM 749 N N . GLU A 1 94 ? -35.347 -31.379 54.789 1.00 54.25 94 GLU A N 1
ATOM 750 C CA . GLU A 1 94 ? -36.051 -31.608 53.524 1.00 54.25 94 GLU A CA 1
ATOM 751 C C . GLU A 1 94 ? -35.332 -31.257 52.212 1.00 54.25 94 GLU A C 1
ATOM 753 O O . GLU A 1 94 ? -35.199 -30.110 51.792 1.00 54.25 94 GLU A O 1
ATOM 758 N N . THR A 1 95 ? -34.946 -32.324 51.510 1.00 56.44 95 THR A N 1
ATOM 759 C CA . THR A 1 95 ? -34.586 -32.335 50.091 1.00 56.44 95 THR A CA 1
ATOM 760 C C . THR A 1 95 ? -35.702 -31.679 49.262 1.00 56.44 95 THR A C 1
ATOM 762 O O . THR A 1 95 ? -36.870 -32.005 49.484 1.00 56.44 95 THR A O 1
ATOM 765 N N . PRO A 1 96 ? -35.393 -30.779 48.307 1.00 63.41 96 PRO A N 1
ATOM 766 C CA . PRO A 1 96 ? -36.415 -30.097 47.520 1.00 63.41 96 PRO A CA 1
ATOM 767 C C . PRO A 1 96 ? -37.297 -31.109 46.777 1.00 63.41 96 PRO A C 1
ATOM 769 O O . PRO A 1 96 ? -36.799 -31.991 46.076 1.00 63.41 96 PRO A O 1
ATOM 772 N N . ALA A 1 97 ? -38.613 -30.976 46.952 1.00 68.12 97 ALA A N 1
ATOM 773 C CA . ALA A 1 97 ? -39.611 -31.807 46.296 1.00 68.12 97 ALA A CA 1
ATOM 774 C C . ALA A 1 97 ? -39.537 -31.617 44.773 1.00 68.12 97 ALA A C 1
ATOM 776 O O . ALA A 1 97 ? -39.806 -30.536 44.249 1.00 68.12 97 ALA A O 1
ATOM 777 N N . ILE A 1 98 ? -39.166 -32.681 44.062 1.00 64.56 98 ILE A N 1
ATOM 778 C CA . ILE A 1 98 ? -39.218 -32.731 42.602 1.00 64.56 98 ILE A CA 1
ATOM 779 C C . ILE A 1 98 ? -40.699 -32.818 42.222 1.00 64.56 98 ILE A C 1
ATOM 781 O O . ILE A 1 98 ? -41.358 -33.813 42.527 1.00 64.56 98 ILE A O 1
ATOM 785 N N . LEU A 1 99 ? -41.232 -31.769 41.593 1.00 69.12 99 LEU A N 1
ATOM 786 C CA . LEU A 1 99 ? -42.583 -31.792 41.033 1.00 69.12 99 LEU A CA 1
ATOM 787 C C . LEU A 1 99 ? -42.620 -32.828 39.894 1.00 69.12 99 LEU A C 1
ATOM 789 O O . LEU A 1 99 ? -41.770 -32.753 39.000 1.00 69.12 99 LEU A O 1
ATOM 793 N N . PRO A 1 100 ? -43.543 -33.807 39.920 1.00 66.50 100 PRO A N 1
ATOM 794 C CA . PRO A 1 100 ? -43.680 -34.762 38.830 1.00 66.50 100 PRO A CA 1
ATOM 795 C C . PRO A 1 100 ? -44.075 -34.022 37.549 1.00 66.50 100 PRO A C 1
ATOM 797 O O . PRO A 1 100 ? -44.881 -33.096 37.573 1.00 66.50 100 PRO A O 1
ATOM 800 N N . VAL A 1 101 ? -43.455 -34.405 36.435 1.00 66.19 101 VAL A N 1
ATOM 801 C CA . VAL A 1 101 ? -43.779 -33.864 35.114 1.00 66.19 101 VAL A CA 1
ATOM 802 C C . VAL A 1 101 ? -45.121 -34.454 34.686 1.00 66.19 101 VAL A C 1
ATOM 804 O O . VAL A 1 101 ? -45.228 -35.667 34.542 1.00 66.19 101 VAL A O 1
ATOM 807 N N . ASP A 1 102 ? -46.129 -33.601 34.509 1.00 72.62 102 ASP A N 1
ATOM 808 C CA . ASP A 1 102 ? -47.457 -34.009 34.049 1.00 72.62 102 ASP A CA 1
ATOM 809 C C . ASP A 1 102 ? -47.413 -34.386 32.559 1.00 72.62 102 ASP A C 1
ATOM 811 O O . ASP A 1 102 ? -47.155 -33.539 31.697 1.00 72.62 102 ASP A O 1
ATOM 815 N N . ASP A 1 103 ? -47.683 -35.658 32.254 1.00 70.69 103 ASP A N 1
ATOM 816 C CA . ASP A 1 103 ? -47.644 -36.213 30.894 1.00 70.69 103 ASP A CA 1
ATOM 817 C C . ASP A 1 103 ? -48.606 -35.494 29.924 1.00 70.69 103 ASP A C 1
ATOM 819 O O . ASP A 1 103 ? -48.306 -35.358 28.738 1.00 70.69 103 ASP A O 1
ATOM 823 N N . GLU A 1 104 ? -49.712 -34.935 30.427 1.00 72.69 104 GLU A N 1
ATOM 824 C CA . GLU A 1 104 ? -50.691 -34.189 29.620 1.00 72.69 104 GLU A CA 1
ATOM 825 C C . GLU A 1 104 ? -50.094 -32.914 28.999 1.00 72.69 104 GLU A C 1
ATOM 827 O O . GLU A 1 104 ? -50.333 -32.615 27.828 1.00 72.69 104 GLU A O 1
ATOM 832 N N . ARG A 1 105 ? -49.244 -32.186 29.739 1.00 69.69 105 ARG A N 1
ATOM 833 C CA . ARG A 1 105 ? -48.564 -30.988 29.209 1.00 69.69 105 ARG A CA 1
ATOM 834 C C . ARG A 1 105 ? -47.535 -31.345 28.144 1.00 69.69 105 ARG A C 1
ATOM 836 O O . ARG A 1 105 ? -47.278 -30.554 27.240 1.00 69.69 105 ARG A O 1
ATOM 843 N N . LEU A 1 106 ? -46.917 -32.518 28.264 1.00 71.75 106 LEU A N 1
ATOM 844 C CA . LEU A 1 106 ? -45.946 -33.006 27.293 1.00 71.75 106 LEU A CA 1
ATOM 845 C C . LEU A 1 106 ? -46.630 -33.380 25.974 1.00 71.75 106 LEU A C 1
ATOM 847 O O . LEU A 1 106 ? -46.074 -33.133 24.903 1.00 71.75 106 LEU A O 1
ATOM 851 N N . GLU A 1 107 ? -47.827 -33.955 26.049 1.00 77.94 107 GLU A N 1
ATOM 852 C CA . GLU A 1 107 ? -48.620 -34.330 24.880 1.00 77.94 107 GLU A CA 1
ATOM 853 C C . GLU A 1 107 ? -49.176 -33.097 24.152 1.00 77.94 107 GLU A C 1
ATOM 855 O O . GLU A 1 107 ? -49.100 -33.026 22.926 1.00 77.94 107 GLU A O 1
ATOM 860 N N . GLU A 1 108 ? -49.607 -32.070 24.890 1.00 76.94 108 GLU A N 1
ATOM 861 C CA . GLU A 1 108 ? -50.049 -30.789 24.321 1.00 76.94 108 GLU A CA 1
ATOM 862 C C . GLU A 1 108 ? -48.920 -30.069 23.560 1.00 76.94 108 GLU A C 1
ATOM 864 O O . GLU A 1 108 ? -49.121 -29.597 22.441 1.00 76.94 108 GLU A O 1
ATOM 869 N N . LEU A 1 109 ? -47.698 -30.068 24.108 1.00 77.94 109 LEU A N 1
ATOM 870 C CA . LEU A 1 109 ? -46.523 -29.486 23.446 1.00 77.94 109 LEU A CA 1
ATOM 871 C C . LEU A 1 109 ? -46.118 -30.242 22.172 1.00 77.94 109 LEU A C 1
ATOM 873 O O . LEU A 1 109 ? -45.665 -29.627 21.207 1.00 77.94 109 LEU A O 1
ATOM 877 N N . ARG A 1 110 ? -46.281 -31.569 22.148 1.00 80.00 110 ARG A N 1
ATOM 878 C CA . ARG A 1 110 ? -46.005 -32.394 20.959 1.00 80.00 110 ARG A CA 1
ATOM 879 C C . ARG A 1 110 ? -47.068 -32.197 19.881 1.00 80.00 110 ARG A C 1
ATOM 881 O O . ARG A 1 110 ? -46.728 -32.041 18.715 1.00 80.00 110 ARG A O 1
ATOM 888 N N . ALA A 1 111 ? -48.337 -32.124 20.280 1.00 78.81 111 ALA A N 1
ATOM 889 C CA . ALA A 1 111 ? -49.445 -31.870 19.367 1.00 78.81 111 ALA A CA 1
ATOM 890 C C . ALA A 1 111 ? -49.392 -30.468 18.734 1.00 78.81 111 ALA A C 1
ATOM 892 O O . ALA A 1 111 ? -49.930 -30.274 17.643 1.00 78.81 111 ALA A O 1
ATOM 893 N N . GLU A 1 112 ? -48.777 -29.490 19.403 1.00 80.00 112 GLU A N 1
ATOM 894 C CA . GLU A 1 112 ? -48.513 -28.164 18.832 1.00 80.00 112 GLU A CA 1
ATOM 895 C C . GLU A 1 112 ? -47.339 -28.192 17.838 1.00 80.00 112 GLU A C 1
ATOM 897 O O . GLU A 1 112 ? -47.415 -27.582 16.770 1.00 80.00 112 GLU A O 1
ATOM 902 N N . ALA A 1 113 ? -46.285 -28.962 18.135 1.00 76.31 113 ALA A N 1
ATOM 903 C CA . ALA A 1 113 ? -45.139 -29.127 17.240 1.00 76.31 113 ALA A CA 1
ATOM 904 C C . ALA A 1 113 ? -45.535 -29.767 15.893 1.00 76.31 113 ALA A C 1
ATOM 906 O O . ALA A 1 113 ? -45.148 -29.266 14.837 1.00 76.31 113 ALA A O 1
ATOM 907 N N . ASP A 1 114 ? -46.387 -30.797 15.912 1.00 76.19 114 ASP A N 1
ATOM 908 C CA . ASP A 1 114 ? -46.858 -31.471 14.691 1.00 76.19 114 ASP A CA 1
ATOM 909 C C . ASP A 1 114 ? -47.729 -30.549 13.806 1.00 76.19 114 ASP A C 1
ATOM 911 O O . ASP A 1 114 ? -47.731 -30.641 12.572 1.00 76.19 114 ASP A O 1
ATOM 915 N N . ARG A 1 115 ? -48.467 -29.610 14.418 1.00 74.25 115 ARG A N 1
ATOM 916 C CA . ARG A 1 115 ? -49.263 -28.609 13.685 1.00 74.25 115 ARG A CA 1
ATOM 917 C C . ARG A 1 115 ? -48.390 -27.564 13.003 1.00 74.25 115 ARG A C 1
ATOM 919 O O . ARG A 1 115 ? -48.698 -27.162 11.885 1.00 74.25 115 ARG A O 1
ATOM 926 N N . GLN A 1 116 ? -47.298 -27.147 13.640 1.00 70.69 116 GLN A N 1
ATOM 927 C CA . GLN A 1 116 ? -46.338 -26.242 13.006 1.00 70.69 116 GLN A CA 1
ATOM 928 C C . GLN A 1 116 ? -45.596 -26.913 11.847 1.00 70.69 116 GLN A C 1
ATOM 930 O O . GLN A 1 116 ? -45.381 -26.279 10.815 1.00 70.69 116 GLN A O 1
ATOM 935 N N . GLU A 1 117 ? -45.255 -28.197 11.973 1.00 67.25 117 GLU A N 1
ATOM 936 C CA . GLU A 1 117 ? -44.561 -28.926 10.907 1.00 67.25 117 GLU A CA 1
ATOM 937 C C . GLU A 1 117 ? -45.449 -29.143 9.669 1.00 67.25 117 GLU A C 1
ATOM 939 O O . GLU A 1 117 ? -44.983 -29.026 8.533 1.00 67.25 117 GLU A O 1
ATOM 944 N N . THR A 1 118 ? -46.747 -29.390 9.866 1.00 63.06 118 THR A N 1
ATOM 945 C CA . THR A 1 118 ? -47.709 -29.505 8.755 1.00 63.06 118 THR A CA 1
ATOM 946 C C . THR A 1 118 ? -47.997 -28.166 8.074 1.00 63.06 118 THR A C 1
ATOM 948 O O . THR A 1 118 ? -48.055 -28.137 6.846 1.00 63.06 118 THR A O 1
ATOM 951 N N . ALA A 1 119 ? -48.077 -27.066 8.832 1.00 62.12 119 ALA A N 1
ATOM 952 C CA . ALA A 1 119 ? -48.252 -25.719 8.283 1.00 62.12 119 ALA A CA 1
ATOM 953 C C . ALA A 1 119 ? -47.046 -25.264 7.437 1.00 62.12 119 ALA A C 1
ATOM 955 O O . ALA A 1 119 ? -47.228 -24.802 6.313 1.00 62.12 119 ALA A O 1
ATOM 956 N N . ASN A 1 120 ? -45.813 -25.489 7.910 1.00 66.62 120 ASN A N 1
ATOM 957 C CA . ASN A 1 120 ? -44.610 -25.158 7.130 1.00 66.62 120 ASN A CA 1
ATOM 958 C C . ASN A 1 120 ? -44.517 -25.962 5.822 1.00 66.62 120 ASN A C 1
ATOM 960 O O . ASN A 1 120 ? -44.077 -25.445 4.799 1.00 66.62 120 ASN A O 1
ATOM 964 N N . ARG A 1 121 ? -44.966 -27.224 5.828 1.00 61.06 121 ARG A N 1
ATOM 965 C CA . ARG A 1 121 ? -44.927 -28.085 4.638 1.00 61.06 121 ARG A CA 1
ATOM 966 C C . ARG A 1 121 ? -45.891 -27.635 3.534 1.00 61.06 121 ARG A C 1
ATOM 968 O O . ARG A 1 121 ? -45.647 -27.934 2.364 1.00 61.06 121 ARG A O 1
ATOM 975 N N . GLU A 1 122 ? -46.983 -26.958 3.884 1.00 60.94 122 GLU A N 1
ATOM 976 C CA . GLU A 1 122 ? -47.912 -26.375 2.909 1.00 60.94 122 GLU A CA 1
ATOM 977 C C . GLU A 1 122 ? -47.342 -25.094 2.287 1.00 60.94 122 GLU A C 1
ATOM 979 O O . GLU A 1 122 ? -47.430 -24.931 1.069 1.00 60.94 122 GLU A O 1
ATOM 984 N N . ASP A 1 123 ? -46.682 -24.247 3.080 1.00 59.62 123 ASP A N 1
ATOM 985 C CA . ASP A 1 123 ? -46.041 -23.020 2.594 1.00 59.62 123 ASP A CA 1
ATOM 986 C C . ASP A 1 123 ? -44.874 -23.320 1.628 1.00 59.62 123 ASP A C 1
ATOM 988 O O . ASP A 1 123 ? -44.814 -22.743 0.536 1.00 59.62 123 ASP A O 1
ATOM 992 N N . ASP A 1 124 ? -44.034 -24.316 1.940 1.00 60.62 124 ASP A N 1
ATOM 993 C CA . ASP A 1 124 ? -42.939 -24.768 1.064 1.00 60.62 124 ASP A CA 1
ATOM 994 C C . ASP A 1 124 ? -43.451 -25.282 -0.302 1.00 60.62 124 ASP A C 1
ATOM 996 O O . ASP A 1 124 ? -42.845 -25.049 -1.355 1.00 60.62 124 ASP A O 1
ATOM 1000 N N . ALA A 1 125 ? -44.602 -25.967 -0.318 1.00 61.66 125 ALA A N 1
ATOM 1001 C CA . ALA A 1 125 ? -45.201 -26.497 -1.545 1.00 61.66 125 ALA A CA 1
ATOM 1002 C C . ALA A 1 125 ? -45.805 -25.392 -2.436 1.00 61.66 125 ALA A C 1
ATOM 1004 O O . ALA A 1 125 ? -45.827 -25.516 -3.668 1.00 61.66 125 ALA A O 1
ATOM 1005 N N . VAL A 1 126 ? -46.299 -24.307 -1.829 1.00 61.12 126 VAL A N 1
ATOM 1006 C CA . VAL A 1 126 ? -46.848 -23.142 -2.539 1.00 61.12 126 VAL A CA 1
ATOM 1007 C C . VAL A 1 126 ? -45.722 -22.308 -3.160 1.00 61.12 126 VAL A C 1
ATOM 1009 O O . VAL A 1 126 ? -45.866 -21.849 -4.301 1.00 61.12 126 VAL A O 1
ATOM 1012 N N . GLU A 1 127 ? -44.587 -22.171 -2.469 1.00 62.41 127 GLU A N 1
ATOM 1013 C CA . GLU A 1 127 ? -43.397 -21.471 -2.964 1.00 62.41 127 GLU A CA 1
ATOM 1014 C C . GLU A 1 127 ? -42.756 -22.209 -4.156 1.00 62.41 127 GLU A C 1
ATOM 1016 O O . GLU A 1 127 ? -42.545 -21.606 -5.215 1.00 62.41 127 GLU A O 1
ATOM 1021 N N . GLU A 1 128 ? -42.589 -23.537 -4.071 1.00 61.59 128 GLU A N 1
ATOM 1022 C CA . GLU A 1 128 ? -42.033 -24.352 -5.165 1.00 61.59 128 GLU A CA 1
ATOM 1023 C C . GLU A 1 128 ? -42.917 -24.329 -6.434 1.00 61.59 128 GLU A C 1
ATOM 1025 O O . GLU A 1 128 ? -42.425 -24.340 -7.569 1.00 61.59 128 GLU A O 1
ATOM 1030 N N . ALA A 1 129 ? -44.245 -24.280 -6.272 1.00 61.97 129 ALA A N 1
ATOM 1031 C CA . ALA A 1 129 ? -45.180 -24.193 -7.395 1.00 61.97 129 ALA A CA 1
ATOM 1032 C C . ALA A 1 129 ? -45.214 -22.798 -8.048 1.00 61.97 129 ALA A C 1
ATOM 1034 O O . ALA A 1 129 ? -45.570 -22.680 -9.225 1.00 61.97 129 ALA A O 1
ATOM 1035 N N . SER A 1 130 ? -44.881 -21.743 -7.298 1.00 62.62 130 SER A N 1
ATOM 1036 C CA . SER A 1 130 ? -44.812 -20.365 -7.794 1.00 62.62 130 SER A CA 1
ATOM 1037 C C . SER A 1 130 ? -43.545 -20.127 -8.615 1.00 62.62 130 SER A C 1
ATOM 1039 O O . SER A 1 130 ? -43.626 -19.619 -9.737 1.00 62.62 130 SER A O 1
ATOM 1041 N N . ASP A 1 131 ? -42.399 -20.594 -8.117 1.00 68.50 131 ASP A N 1
ATOM 1042 C CA . ASP A 1 131 ? -41.101 -20.418 -8.773 1.00 68.50 131 ASP A CA 1
ATOM 1043 C C . ASP A 1 131 ? -41.075 -21.086 -10.162 1.00 68.50 131 ASP A C 1
ATOM 1045 O O . ASP A 1 131 ? -40.647 -20.499 -11.156 1.00 68.50 131 ASP A O 1
ATOM 1049 N N . LYS A 1 132 ? -41.715 -22.260 -10.290 1.00 67.06 132 LYS A N 1
ATOM 1050 C CA . LYS A 1 132 ? -41.887 -22.986 -11.565 1.00 67.06 132 LYS A CA 1
ATOM 1051 C C . LYS A 1 132 ? -42.820 -22.313 -12.582 1.00 67.06 132 LYS A C 1
ATOM 1053 O O . LYS A 1 132 ? -42.858 -22.759 -13.726 1.00 67.06 132 LYS A O 1
ATOM 1058 N N . ARG A 1 133 ? -43.599 -21.295 -12.210 1.00 64.88 133 ARG A N 1
ATOM 1059 C CA . ARG A 1 133 ? -44.481 -20.563 -13.143 1.00 64.88 133 ARG A CA 1
ATOM 1060 C C . ARG A 1 133 ? -43.882 -19.248 -13.628 1.00 64.88 133 ARG A C 1
ATOM 1062 O O . ARG A 1 133 ? -44.340 -18.736 -14.639 1.00 64.88 133 ARG A O 1
ATOM 1069 N N . ASN A 1 134 ? -42.878 -18.720 -12.931 1.00 65.50 134 ASN A N 1
ATOM 1070 C CA . ASN A 1 134 ? -42.310 -17.397 -13.191 1.00 65.50 134 ASN A CA 1
ATOM 1071 C C . ASN A 1 134 ? -41.090 -17.410 -14.140 1.00 65.50 134 ASN A C 1
ATOM 1073 O O . ASN A 1 134 ? -40.543 -16.357 -14.453 1.00 65.50 134 ASN A O 1
ATOM 1077 N N . TRP A 1 135 ? -40.644 -18.587 -14.594 1.00 64.31 135 TRP A N 1
ATOM 1078 C CA . TRP A 1 135 ? -39.534 -18.736 -15.552 1.00 64.31 135 TRP A CA 1
ATOM 1079 C C . TRP A 1 135 ? -39.982 -18.969 -17.010 1.00 64.31 135 TRP A C 1
ATOM 1081 O O . TRP A 1 135 ? -39.125 -19.080 -17.889 1.00 64.31 135 TRP A O 1
ATOM 1091 N N . LEU A 1 136 ? -41.295 -19.051 -17.261 1.00 50.50 136 LEU A N 1
ATOM 1092 C CA . LEU A 1 136 ? -41.936 -19.132 -18.585 1.00 50.50 136 LEU A CA 1
ATOM 1093 C C . LEU A 1 136 ? -42.482 -17.762 -18.998 1.00 50.50 136 LEU A C 1
ATOM 1095 O O . LEU A 1 136 ? -42.358 -17.435 -20.199 1.00 50.50 136 LEU A O 1
#

Secondary structure (DSSP, 8-state):
-TTHHHHT--HHHHHHHHHHHHHHT-TTHHHHHHHHHHHHHHHHHHHHHHHHHHHHHHHHHHHHHHHHHHHHHHTTSS--------------------PPP-HHHHHHHHHHHHHHHHHHHHHHHHHHHHHTTTT-

pLDDT: mean 72.53, std 17.03, range [34.94, 96.81]

Foldseek 3Di:
DCVVLVVPPDPVSVVVVVVVCCVVQNPVRVVVVVVVVVVVVVVVVVVVVVVVVVVCVVVVVVVVVVCVVVVVPVVPPPDDDDDDDDDDDDDDDDDDDDDDDDVVVVVVVVVVVVVVVVVVVVVVVVVVVVVVVVVD